Protein AF-A0A532U1Q2-F1 (afdb_monomer_lite)

Sequence (65 aa):
MSTAPDSVKQKLLEILEEAIEQERLSQQRYALGASLATDPAVEEMLLRRWRTRVHCTLTGSALPV

Radius of gyration: 17.02 Å; chains: 1; bounding box: 35×16×54 Å

pLDDT: mean 82.26, std 10.13, range [48.34, 93.31]

Secondary structure (DSSP, 8-state):
--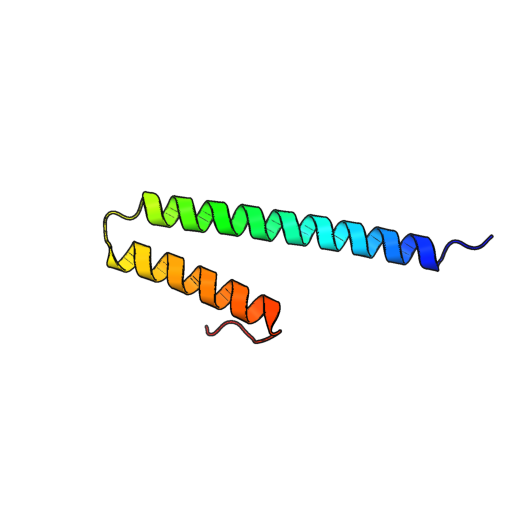-HHHHHHHHHHHHHHHHHHHHHHHHHHHHHHHHH-SSHHHHHHHHHHHHHHHHHHHHTPPPP-

Structure (mmCIF, N/CA/C/O backbone):
data_AF-A0A532U1Q2-F1
#
_entry.id   AF-A0A532U1Q2-F1
#
loop_
_atom_site.group_PDB
_atom_site.id
_atom_site.type_symbol
_atom_site.label_atom_id
_atom_site.label_alt_id
_atom_site.label_comp_id
_atom_site.label_asym_id
_atom_site.label_entity_id
_atom_site.label_seq_id
_atom_site.pdbx_PDB_ins_code
_atom_site.Cartn_x
_atom_site.Cartn_y
_atom_site.Cartn_z
_atom_site.occupancy
_atom_site.B_iso_or_equiv
_atom_site.auth_seq_id
_atom_site.auth_comp_id
_atom_site.auth_asym_id
_atom_site.auth_atom_id
_atom_site.pdbx_PDB_model_num
ATOM 1 N N . MET A 1 1 ? -18.538 2.218 36.037 1.00 48.34 1 MET A N 1
ATOM 2 C CA . MET A 1 1 ? -18.365 1.060 35.135 1.00 48.34 1 MET A CA 1
ATOM 3 C C . MET A 1 1 ? -19.095 1.357 33.835 1.00 48.34 1 MET A C 1
ATOM 5 O O . MET A 1 1 ? -20.313 1.304 33.814 1.00 48.34 1 MET A O 1
ATOM 9 N N . SER A 1 2 ? -18.369 1.759 32.795 1.00 51.94 2 SER A N 1
ATOM 10 C CA . SER A 1 2 ? -18.865 1.837 31.415 1.00 51.94 2 SER A CA 1
ATOM 11 C C . SER A 1 2 ? -17.626 1.872 30.519 1.00 51.94 2 SER A C 1
ATOM 13 O O . SER A 1 2 ? -16.987 2.909 30.419 1.00 51.94 2 SER A O 1
ATOM 15 N N . THR A 1 3 ? -17.171 0.719 30.021 1.00 58.03 3 THR A N 1
ATOM 16 C CA . THR A 1 3 ? -15.839 0.589 29.379 1.00 58.03 3 THR A CA 1
ATOM 17 C C . THR A 1 3 ? -15.860 -0.178 28.051 1.00 58.03 3 THR A C 1
ATOM 19 O O . THR A 1 3 ? -14.812 -0.486 27.485 1.00 58.03 3 THR A O 1
ATOM 22 N N . ALA A 1 4 ? -17.042 -0.489 27.516 1.00 60.19 4 ALA A N 1
ATOM 23 C CA . ALA A 1 4 ? -17.175 -1.199 26.242 1.00 60.19 4 ALA A CA 1
ATOM 24 C C . ALA A 1 4 ? -17.105 -0.286 24.995 1.00 60.19 4 ALA A C 1
ATOM 26 O O . ALA A 1 4 ? -16.395 -0.640 24.057 1.00 60.19 4 ALA A O 1
ATOM 27 N N . PRO A 1 5 ? -17.762 0.892 24.943 1.00 61.91 5 PRO A N 1
ATOM 28 C CA . PRO A 1 5 ? -17.728 1.724 23.739 1.00 61.91 5 PRO A CA 1
ATOM 29 C C . PRO A 1 5 ? -16.370 2.405 23.524 1.00 61.91 5 PRO A C 1
ATOM 31 O O . PRO A 1 5 ? -15.924 2.535 22.386 1.00 61.91 5 PRO A O 1
ATOM 34 N N . ASP A 1 6 ? -15.696 2.811 24.603 1.00 73.62 6 ASP A N 1
ATOM 35 C CA . ASP A 1 6 ? -14.413 3.521 24.511 1.00 73.62 6 ASP A CA 1
ATOM 36 C C . ASP A 1 6 ? -13.259 2.590 24.119 1.00 73.62 6 ASP A C 1
ATOM 38 O O . ASP A 1 6 ? -12.396 2.980 23.337 1.00 73.62 6 ASP A O 1
ATOM 42 N N . SER A 1 7 ? -13.298 1.321 24.542 1.00 81.44 7 SER A N 1
ATOM 43 C CA . SER A 1 7 ? -12.306 0.320 24.126 1.00 81.44 7 SER A CA 1
ATOM 44 C C . SER A 1 7 ? -12.452 -0.093 22.658 1.00 81.44 7 SER A C 1
ATOM 46 O O . SER A 1 7 ? -11.450 -0.346 21.991 1.00 81.44 7 SER A O 1
ATOM 48 N N . VAL A 1 8 ? -13.676 -0.124 22.117 1.00 88.00 8 VAL A N 1
ATOM 49 C CA . VAL A 1 8 ? -13.902 -0.365 20.680 1.00 88.00 8 VAL A CA 1
ATOM 50 C C . VAL A 1 8 ? -13.403 0.813 19.847 1.00 88.00 8 VAL A C 1
ATOM 52 O O . VAL A 1 8 ? -12.717 0.602 18.850 1.00 88.00 8 VAL A O 1
ATOM 55 N N . LYS A 1 9 ? -13.691 2.051 20.265 1.00 88.00 9 LYS A N 1
ATOM 56 C CA . LYS A 1 9 ? -13.180 3.251 19.585 1.00 88.00 9 LYS A CA 1
ATOM 57 C C . LYS A 1 9 ? -11.655 3.287 19.565 1.00 88.00 9 LYS A C 1
ATOM 59 O O . LYS A 1 9 ? -11.083 3.578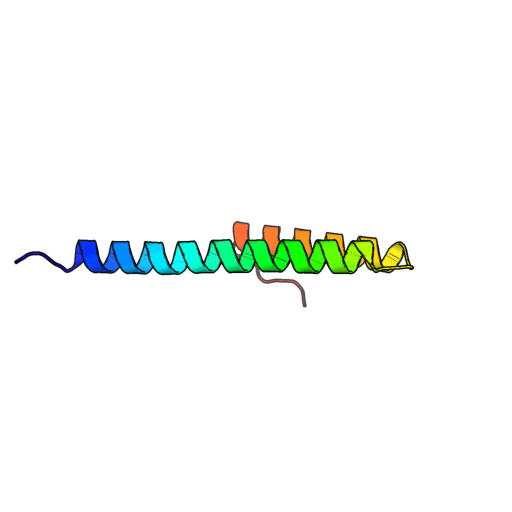 18.523 1.00 88.00 9 LYS A O 1
ATOM 64 N N . GLN A 1 10 ? -11.011 2.956 20.681 1.00 91.69 10 GLN A N 1
ATOM 65 C CA . GLN A 1 10 ? -9.553 2.944 20.772 1.00 91.69 10 GLN A CA 1
ATOM 66 C C . GLN A 1 10 ? -8.926 1.910 19.828 1.00 91.69 10 GLN A C 1
ATOM 68 O O . GLN A 1 10 ? -8.022 2.248 19.075 1.00 91.69 10 GLN A O 1
ATOM 73 N N . LYS A 1 11 ? -9.488 0.698 19.758 1.00 91.00 11 LYS A N 1
ATOM 74 C CA . LYS A 1 11 ? -9.054 -0.317 18.783 1.00 91.00 11 LYS A CA 1
ATOM 75 C C . LYS A 1 11 ? -9.255 0.122 17.334 1.00 91.00 11 LYS A C 1
ATOM 77 O O . LYS A 1 11 ? -8.420 -0.165 16.486 1.00 91.00 11 LYS A O 1
ATOM 82 N N . LEU A 1 12 ? -10.363 0.801 17.031 1.00 91.31 12 LEU A N 1
ATOM 83 C CA . LEU A 1 12 ? -10.591 1.339 15.688 1.00 91.31 12 LEU A CA 1
ATOM 84 C C . LEU A 1 12 ? -9.565 2.419 15.333 1.00 91.31 12 LEU A C 1
ATOM 86 O O . LEU A 1 12 ? -9.115 2.455 14.194 1.00 91.31 12 LEU A O 1
ATOM 90 N N . LEU A 1 13 ? -9.181 3.267 16.290 1.00 92.62 13 LEU A N 1
ATOM 91 C CA . LEU A 1 13 ? -8.125 4.260 16.091 1.00 92.62 13 LEU A CA 1
ATOM 92 C C . LEU A 1 13 ? -6.770 3.594 15.833 1.00 92.62 13 LEU A C 1
ATOM 94 O O . LEU A 1 13 ? -6.120 3.954 14.862 1.00 92.62 13 LEU A O 1
ATOM 98 N N . GLU A 1 14 ? -6.398 2.579 16.616 1.00 92.44 14 GLU A N 1
ATOM 99 C CA . GLU A 1 14 ? -5.157 1.815 16.407 1.00 92.44 14 GLU A CA 1
ATOM 100 C C . GLU A 1 14 ? -5.112 1.174 15.007 1.00 92.44 14 GLU A C 1
ATOM 102 O O . GLU A 1 14 ? -4.118 1.296 14.293 1.00 92.44 14 GLU A O 1
ATOM 107 N N . ILE A 1 15 ? -6.216 0.557 14.569 1.00 92.50 15 ILE A N 1
ATOM 108 C CA . ILE A 1 15 ? -6.327 -0.034 13.224 1.00 92.50 15 ILE A CA 1
ATOM 109 C C . ILE A 1 15 ? -6.221 1.041 12.132 1.00 92.50 15 ILE A C 1
ATOM 111 O O . ILE A 1 15 ? -5.601 0.811 11.093 1.00 92.50 15 ILE A O 1
ATOM 115 N N . LEU A 1 16 ? -6.829 2.213 12.339 1.00 90.00 16 LEU A N 1
ATOM 116 C CA . LEU A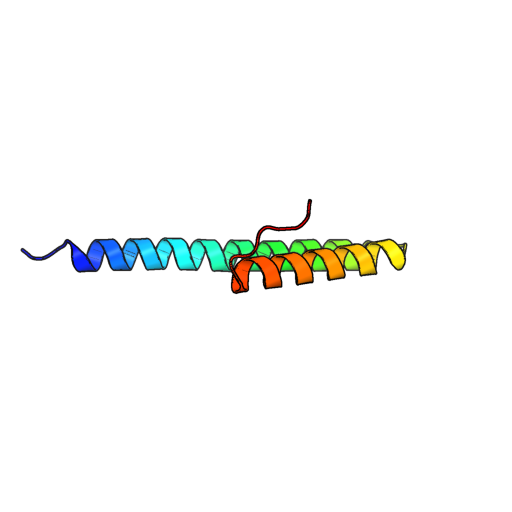 1 16 ? -6.749 3.325 11.390 1.00 90.00 16 LEU A CA 1
ATOM 117 C C . LEU A 1 16 ? -5.327 3.884 11.295 1.00 90.00 16 LEU A C 1
ATOM 119 O O . LEU A 1 16 ? -4.855 4.142 10.189 1.00 90.00 16 LEU A O 1
ATOM 123 N N . GLU A 1 17 ? -4.637 4.042 12.422 1.00 93.25 17 GLU A N 1
ATOM 124 C CA . GLU A 1 17 ? -3.239 4.479 12.463 1.00 93.25 17 GLU A CA 1
ATOM 125 C C . GLU A 1 17 ? -2.326 3.487 11.734 1.00 93.25 17 GLU A C 1
ATOM 127 O O . GLU A 1 17 ? -1.518 3.893 10.895 1.00 93.25 17 GLU A O 1
ATOM 132 N N . GLU A 1 18 ? -2.507 2.184 11.968 1.00 93.31 18 GLU A N 1
ATOM 133 C CA . GLU A 1 18 ? -1.761 1.142 11.263 1.00 93.31 18 GLU A CA 1
ATOM 134 C C . GLU A 1 18 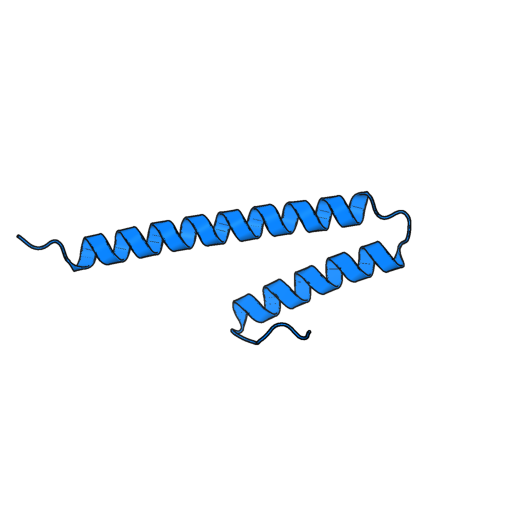? -2.036 1.171 9.752 1.00 93.31 18 GLU A C 1
ATOM 136 O O . GLU A 1 18 ? -1.104 1.109 8.945 1.00 93.31 18 GLU A O 1
ATOM 141 N N . ALA A 1 19 ? -3.297 1.333 9.341 1.00 88.19 19 ALA A N 1
ATOM 142 C CA . ALA A 1 19 ? -3.665 1.429 7.930 1.00 88.19 19 ALA A CA 1
ATOM 143 C C . ALA A 1 19 ? -3.046 2.660 7.242 1.00 88.19 19 ALA A C 1
ATOM 145 O O . ALA A 1 19 ? -2.574 2.557 6.105 1.00 88.19 19 ALA A O 1
ATOM 146 N N . ILE A 1 20 ? -3.007 3.808 7.928 1.00 89.44 20 ILE A N 1
ATOM 147 C CA . ILE A 1 20 ? -2.370 5.034 7.428 1.00 89.44 20 ILE A CA 1
ATOM 148 C C . ILE A 1 20 ? -0.867 4.812 7.231 1.00 89.44 20 ILE A C 1
ATOM 150 O O . ILE A 1 20 ? -0.328 5.166 6.179 1.00 89.44 20 ILE A O 1
ATOM 154 N N . GLU A 1 21 ? -0.188 4.193 8.198 1.00 93.25 21 GLU A N 1
ATOM 155 C CA . GLU A 1 21 ? 1.249 3.931 8.092 1.00 93.25 21 GLU A CA 1
ATOM 156 C C . GLU A 1 21 ? 1.560 2.920 6.974 1.00 93.25 21 GLU A C 1
ATOM 158 O O . GLU A 1 21 ? 2.484 3.126 6.184 1.00 93.25 21 GLU A O 1
ATOM 163 N N . GLN A 1 22 ? 0.749 1.870 6.817 1.00 88.56 22 GLN A N 1
ATOM 164 C CA . GLN A 1 22 ? 0.892 0.920 5.707 1.00 88.56 22 GLN A CA 1
ATOM 165 C C . GLN A 1 22 ? 0.715 1.587 4.335 1.00 88.56 22 GLN A C 1
ATOM 167 O O . GLN A 1 22 ? 1.440 1.260 3.387 1.00 88.56 22 GLN A O 1
ATOM 172 N N . GLU A 1 23 ? -0.217 2.534 4.205 1.00 87.94 23 GLU A N 1
ATOM 173 C CA . GLU A 1 23 ? -0.395 3.293 2.966 1.00 87.94 23 GLU A CA 1
ATOM 174 C C . GLU A 1 23 ? 0.795 4.226 2.705 1.00 87.94 23 GLU A C 1
ATOM 176 O O . GLU A 1 23 ? 1.304 4.282 1.584 1.00 87.94 23 GLU A O 1
ATOM 181 N N . ARG A 1 24 ? 1.324 4.882 3.742 1.00 90.06 24 ARG A N 1
ATOM 182 C CA . ARG A 1 24 ? 2.530 5.713 3.632 1.00 90.06 24 ARG A CA 1
ATOM 183 C C . ARG A 1 24 ? 3.747 4.903 3.174 1.00 90.06 24 ARG A C 1
ATOM 185 O O . ARG A 1 24 ? 4.453 5.317 2.253 1.00 90.06 24 ARG A O 1
ATOM 192 N N . LEU A 1 25 ? 3.980 3.733 3.768 1.00 92.00 25 LEU A N 1
ATOM 193 C CA . LEU A 1 25 ? 5.067 2.831 3.371 1.00 92.00 25 LEU A CA 1
ATOM 194 C C . LEU A 1 25 ? 4.882 2.317 1.938 1.00 92.00 25 LEU A C 1
ATOM 196 O O . LEU A 1 25 ? 5.846 2.214 1.178 1.00 92.00 25 LEU A O 1
ATOM 200 N N . SER A 1 26 ? 3.643 2.011 1.545 1.00 87.38 26 SER A N 1
ATOM 201 C CA . SER A 1 26 ? 3.297 1.641 0.170 1.00 87.38 26 SER A CA 1
ATOM 202 C C . SER A 1 26 ? 3.682 2.749 -0.816 1.00 87.38 26 SER A C 1
ATOM 204 O O . SER A 1 26 ? 4.390 2.480 -1.787 1.00 87.38 26 SER A O 1
ATOM 206 N N . GLN A 1 27 ? 3.298 3.997 -0.534 1.00 85.88 27 GLN A N 1
ATOM 207 C CA . GLN A 1 27 ? 3.645 5.159 -1.357 1.00 85.88 27 GLN A CA 1
ATOM 208 C C . GLN A 1 27 ? 5.158 5.329 -1.506 1.00 85.88 27 GLN A C 1
ATOM 210 O O . GLN A 1 27 ? 5.649 5.488 -2.622 1.00 85.88 27 GLN A O 1
ATOM 215 N N . GLN A 1 28 ? 5.908 5.222 -0.405 1.00 90.00 28 GLN A N 1
ATOM 216 C CA . GLN A 1 28 ? 7.371 5.309 -0.435 1.00 90.00 28 GLN A CA 1
ATOM 217 C C . GLN A 1 28 ? 8.000 4.216 -1.305 1.00 90.00 28 GLN A C 1
ATOM 219 O O . GLN A 1 28 ? 8.907 4.503 -2.083 1.00 90.00 28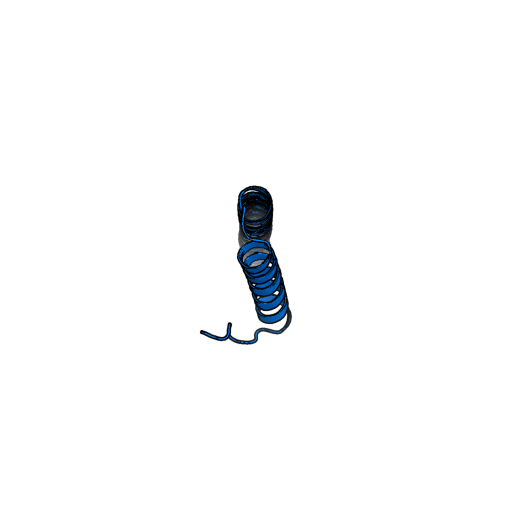 GLN A O 1
ATOM 224 N N . ARG A 1 29 ? 7.507 2.973 -1.224 1.00 89.25 29 ARG A N 1
ATOM 225 C CA . ARG A 1 29 ? 8.007 1.857 -2.045 1.00 89.25 29 ARG A CA 1
ATOM 226 C C . ARG A 1 29 ? 7.752 2.076 -3.531 1.00 89.25 29 ARG A C 1
ATOM 228 O O . ARG A 1 29 ? 8.651 1.835 -4.331 1.00 89.25 29 ARG A O 1
ATOM 235 N N . TYR A 1 30 ? 6.558 2.537 -3.902 1.00 83.88 30 TYR A N 1
ATOM 236 C CA . TYR A 1 30 ? 6.242 2.820 -5.303 1.00 83.88 30 TYR A CA 1
ATOM 237 C C . TYR A 1 30 ? 7.041 4.006 -5.844 1.00 83.88 30 TYR A C 1
ATOM 239 O O . TYR A 1 30 ? 7.560 3.913 -6.951 1.00 83.88 30 TYR A O 1
ATOM 247 N N . ALA A 1 31 ? 7.202 5.076 -5.063 1.00 80.12 31 ALA A N 1
ATOM 248 C CA . ALA A 1 31 ? 8.01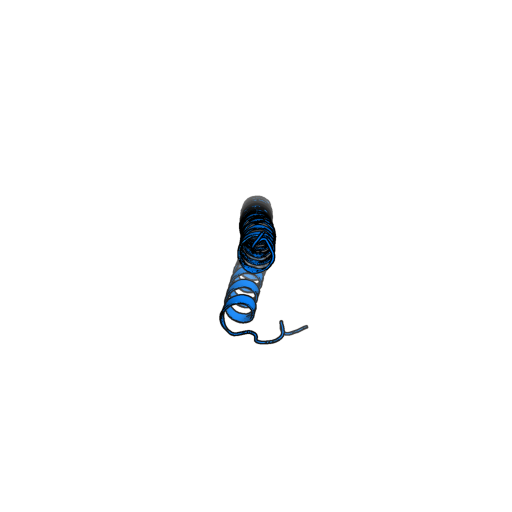8 6.225 -5.451 1.00 80.12 31 ALA A CA 1
ATOM 249 C C . ALA A 1 31 ? 9.499 5.849 -5.616 1.00 80.12 31 ALA A C 1
ATOM 251 O O . ALA A 1 31 ? 10.121 6.215 -6.611 1.00 80.12 31 ALA A O 1
ATOM 252 N N . LEU A 1 32 ? 10.050 5.066 -4.683 1.00 84.50 32 LEU A N 1
ATOM 253 C CA . LEU A 1 32 ? 11.420 4.571 -4.785 1.00 84.50 32 LEU A CA 1
ATOM 254 C C . LEU A 1 32 ? 11.583 3.658 -6.006 1.00 84.50 32 LEU A C 1
ATOM 256 O O . LEU A 1 32 ? 12.497 3.863 -6.797 1.00 84.50 32 LEU A O 1
ATOM 260 N N . GLY A 1 33 ? 10.677 2.695 -6.197 1.00 83.00 33 GLY A N 1
ATOM 261 C CA . GLY A 1 33 ? 10.692 1.803 -7.357 1.00 83.00 33 GLY A CA 1
ATOM 262 C C . GLY A 1 33 ? 10.602 2.555 -8.686 1.00 83.00 33 GLY A C 1
ATOM 263 O O . GLY A 1 33 ? 11.333 2.221 -9.609 1.00 83.00 33 GLY A O 1
ATOM 264 N N . ALA A 1 34 ? 9.769 3.596 -8.759 1.00 76.44 34 ALA A N 1
ATOM 265 C CA . ALA A 1 34 ? 9.677 4.487 -9.912 1.00 76.44 34 ALA A CA 1
ATOM 266 C C . ALA A 1 34 ? 10.998 5.240 -10.154 1.00 76.44 34 ALA A C 1
ATOM 268 O O . ALA A 1 34 ? 11.519 5.212 -11.259 1.00 76.44 34 ALA A O 1
ATOM 269 N N . SER A 1 35 ? 11.600 5.825 -9.112 1.00 78.06 35 SER A N 1
ATOM 270 C CA . SER A 1 35 ? 12.873 6.556 -9.235 1.00 78.06 35 SER A CA 1
ATOM 271 C C . SER A 1 35 ? 14.079 5.682 -9.600 1.00 78.06 35 SER A C 1
ATOM 273 O O . SER A 1 35 ? 15.050 6.177 -10.167 1.00 78.06 35 SER A O 1
ATOM 275 N N . LEU A 1 36 ? 14.035 4.392 -9.254 1.00 82.12 36 LEU A N 1
ATOM 276 C CA . LEU A 1 36 ? 15.077 3.413 -9.570 1.00 82.12 36 LEU A CA 1
ATOM 277 C C . LEU A 1 36 ? 14.830 2.702 -10.906 1.00 82.12 36 LEU A C 1
ATOM 279 O O . LEU A 1 36 ? 15.726 2.014 -11.400 1.00 82.12 36 LEU A O 1
ATOM 283 N N . ALA A 1 37 ? 13.633 2.830 -11.481 1.00 80.50 37 ALA A N 1
ATOM 284 C CA . ALA A 1 37 ? 13.324 2.257 -12.776 1.00 80.50 37 ALA A CA 1
ATOM 285 C C . ALA A 1 37 ? 14.108 3.011 -13.856 1.00 80.50 37 ALA A C 1
ATOM 287 O O . ALA A 1 37 ? 13.933 4.205 -14.069 1.00 80.50 37 ALA A O 1
ATOM 288 N N . THR A 1 38 ? 14.988 2.298 -14.552 1.00 76.06 38 THR A N 1
ATOM 289 C CA . THR A 1 38 ? 15.693 2.818 -15.733 1.00 76.06 38 THR A CA 1
ATOM 290 C C . THR A 1 38 ? 14.845 2.726 -17.001 1.00 76.06 38 THR A C 1
ATOM 292 O O . THR A 1 38 ? 15.160 3.374 -17.996 1.00 76.06 38 THR A O 1
ATOM 295 N N . ASP A 1 39 ? 13.775 1.929 -16.962 1.00 85.56 39 ASP A N 1
ATOM 296 C CA . ASP A 1 39 ? 12.806 1.762 -18.039 1.00 85.56 39 ASP A CA 1
ATOM 297 C C . ASP A 1 39 ? 11.530 2.577 -17.732 1.00 85.56 39 ASP A C 1
ATOM 299 O O . ASP A 1 39 ? 10.825 2.261 -16.763 1.00 85.56 39 ASP A O 1
ATOM 303 N N . PRO A 1 40 ? 11.189 3.584 -18.560 1.00 83.06 40 PRO A N 1
ATOM 304 C CA . PRO A 1 40 ? 9.968 4.377 -18.410 1.00 83.06 40 PRO A CA 1
ATOM 305 C C . PRO A 1 40 ? 8.676 3.543 -18.375 1.00 83.06 40 PRO A C 1
ATOM 307 O O . PRO A 1 40 ? 7.708 3.925 -17.716 1.00 83.06 40 PRO A O 1
ATOM 310 N N . ALA A 1 41 ? 8.640 2.385 -19.044 1.00 83.38 41 ALA A N 1
ATOM 311 C CA . ALA A 1 41 ? 7.479 1.498 -19.024 1.00 83.38 41 ALA A CA 1
ATOM 312 C C . ALA A 1 41 ? 7.292 0.831 -17.650 1.00 83.38 41 ALA A C 1
ATOM 314 O O . ALA A 1 41 ? 6.161 0.623 -17.202 1.00 83.38 41 ALA A O 1
ATOM 315 N N . VAL A 1 42 ? 8.391 0.526 -16.952 1.00 83.38 42 VAL A N 1
ATOM 316 C CA . VAL A 1 42 ? 8.362 -0.030 -15.590 1.00 83.38 42 VAL A CA 1
ATOM 317 C C . VAL A 1 42 ? 7.937 1.039 -14.585 1.00 83.38 42 VAL A C 1
ATOM 319 O O . VAL A 1 42 ? 7.127 0.752 -13.701 1.00 83.38 42 VAL A O 1
ATOM 322 N N . GLU A 1 43 ? 8.416 2.274 -14.747 1.00 84.00 43 GLU A N 1
ATOM 323 C CA . GLU A 1 43 ? 7.981 3.423 -13.946 1.00 84.00 43 GLU A CA 1
ATOM 324 C C . GLU A 1 43 ? 6.461 3.634 -14.056 1.00 84.00 43 GLU A C 1
ATOM 326 O O . GLU A 1 43 ? 5.746 3.669 -13.047 1.00 84.00 43 GLU A O 1
ATOM 331 N N . GLU A 1 44 ? 5.938 3.690 -15.286 1.00 85.00 44 GLU A N 1
ATOM 332 C CA . GLU A 1 44 ? 4.509 3.880 -15.527 1.00 85.00 44 GLU A CA 1
ATOM 333 C C . GLU A 1 44 ? 3.675 2.712 -14.976 1.00 85.00 44 GLU A C 1
ATOM 335 O O . GLU A 1 44 ? 2.623 2.928 -14.362 1.00 85.00 44 GLU A O 1
ATOM 340 N N . MET A 1 45 ? 4.149 1.471 -15.131 1.00 88.25 45 MET A N 1
ATOM 341 C CA . MET A 1 45 ? 3.498 0.284 -14.571 1.00 88.25 45 MET A CA 1
ATOM 342 C C . MET A 1 45 ? 3.391 0.362 -13.040 1.00 88.25 45 MET A C 1
ATOM 344 O O . MET A 1 45 ? 2.325 0.078 -12.485 1.00 88.25 45 MET A O 1
ATOM 348 N N . LEU A 1 46 ? 4.463 0.764 -12.349 1.00 84.56 46 LEU A N 1
ATOM 349 C CA . LEU A 1 46 ? 4.479 0.906 -10.891 1.00 84.56 46 LEU A CA 1
ATOM 350 C C . LEU A 1 46 ? 3.496 1.985 -10.418 1.00 84.56 46 LEU A C 1
ATOM 352 O O . LEU A 1 46 ? 2.706 1.738 -9.502 1.00 84.56 46 LEU A O 1
ATOM 356 N N . LEU A 1 47 ? 3.475 3.145 -11.082 1.00 82.56 47 LEU A N 1
ATOM 357 C CA . LEU A 1 47 ? 2.536 4.226 -10.772 1.00 82.56 47 LEU A CA 1
ATOM 358 C C . LEU A 1 47 ? 1.078 3.814 -11.018 1.00 82.56 47 LEU A C 1
ATOM 360 O O . LEU A 1 47 ? 0.209 4.094 -10.186 1.00 82.56 47 LEU A O 1
ATOM 364 N N . ARG A 1 48 ? 0.791 3.122 -12.130 1.00 86.88 48 ARG A N 1
ATOM 365 C CA . ARG A 1 48 ? -0.553 2.595 -12.425 1.00 86.88 48 ARG A CA 1
ATOM 366 C C . ARG A 1 48 ? -1.001 1.595 -11.364 1.00 86.88 48 ARG A C 1
ATOM 368 O O . ARG A 1 48 ? -2.113 1.719 -10.858 1.00 86.88 48 ARG A O 1
ATOM 375 N N . ARG A 1 49 ? -0.132 0.659 -10.972 1.00 86.38 49 ARG A N 1
ATOM 376 C CA . ARG A 1 49 ? -0.445 -0.351 -9.950 1.00 86.38 49 ARG A CA 1
ATOM 377 C C . ARG A 1 49 ? -0.787 0.282 -8.601 1.00 86.38 49 ARG A C 1
ATOM 379 O O . ARG A 1 49 ? -1.744 -0.147 -7.956 1.00 86.38 49 ARG A O 1
ATOM 386 N N . TRP A 1 50 ? -0.059 1.323 -8.196 1.00 85.38 50 TRP A N 1
ATOM 387 C CA . TRP A 1 50 ? -0.388 2.078 -6.987 1.00 85.38 50 TRP A CA 1
ATOM 388 C C . TRP A 1 50 ? -1.757 2.763 -7.091 1.00 85.38 50 TRP A C 1
ATOM 390 O O . TRP A 1 50 ? -2.590 2.581 -6.205 1.00 85.38 50 TRP A O 1
ATOM 400 N N . ARG A 1 51 ? -2.041 3.469 -8.195 1.00 87.44 51 ARG A N 1
ATOM 401 C CA . ARG A 1 51 ? -3.346 4.126 -8.409 1.00 87.44 51 ARG A CA 1
ATOM 402 C C . ARG A 1 51 ? -4.508 3.136 -8.368 1.00 87.44 51 ARG A C 1
ATOM 404 O O . ARG A 1 51 ? -5.507 3.410 -7.707 1.00 87.44 51 ARG A O 1
ATOM 411 N N . THR A 1 52 ? -4.374 1.985 -9.028 1.00 87.00 52 THR A N 1
ATOM 412 C CA . THR A 1 52 ? -5.392 0.926 -9.002 1.00 87.00 52 THR A CA 1
ATOM 413 C C . THR A 1 52 ? -5.608 0.410 -7.587 1.00 87.00 52 THR A C 1
ATOM 415 O O . THR A 1 52 ? -6.749 0.287 -7.156 1.00 87.00 52 THR A O 1
ATOM 418 N N . ARG A 1 53 ? -4.533 0.183 -6.824 1.00 85.19 53 ARG A N 1
ATOM 419 C CA . ARG A 1 53 ? -4.638 -0.223 -5.419 1.00 85.19 53 ARG A CA 1
ATOM 420 C C . ARG A 1 53 ? -5.380 0.802 -4.573 1.00 85.19 53 ARG A C 1
ATOM 422 O O . ARG A 1 53 ? -6.310 0.416 -3.877 1.00 85.19 53 ARG A O 1
ATOM 429 N N . VAL A 1 54 ? -5.016 2.080 -4.656 1.00 84.25 54 VAL A N 1
ATOM 430 C CA . VAL A 1 54 ? -5.695 3.151 -3.910 1.00 84.25 54 VAL A CA 1
ATOM 431 C C . VAL A 1 54 ? -7.178 3.210 -4.279 1.00 84.25 54 VAL A C 1
ATOM 433 O O . VAL A 1 54 ? -8.032 3.253 -3.398 1.00 84.25 54 VAL A O 1
ATOM 436 N N . HIS A 1 55 ? -7.500 3.146 -5.572 1.00 84.81 55 HIS A N 1
ATOM 437 C CA . HIS A 1 55 ? -8.883 3.145 -6.042 1.00 84.81 55 HIS A CA 1
ATOM 438 C C . HIS A 1 55 ? -9.683 1.946 -5.511 1.00 84.81 55 HIS A C 1
ATOM 440 O O . HIS A 1 55 ? -10.793 2.124 -5.009 1.00 84.81 55 HIS A O 1
ATOM 446 N N . CYS A 1 56 ? -9.119 0.739 -5.569 1.00 82.81 56 CYS A N 1
ATOM 447 C CA . CYS A 1 56 ? -9.725 -0.477 -5.027 1.00 82.81 56 CYS A CA 1
ATOM 448 C C . CYS A 1 56 ? -9.957 -0.371 -3.512 1.00 82.81 56 CYS A C 1
ATOM 450 O O . CYS A 1 56 ? -11.058 -0.654 -3.052 1.00 82.81 56 CYS A O 1
ATOM 452 N N . THR A 1 57 ? -8.980 0.131 -2.748 1.00 82.50 57 THR A N 1
ATOM 453 C CA . THR A 1 57 ? -9.130 0.373 -1.302 1.00 82.50 57 THR A CA 1
ATOM 454 C C . THR A 1 57 ? -10.261 1.361 -1.003 1.00 82.50 57 THR A C 1
ATOM 456 O O . THR A 1 57 ? -11.077 1.104 -0.123 1.00 82.50 57 THR A O 1
ATOM 459 N N . LEU A 1 58 ? -10.345 2.472 -1.743 1.00 80.38 58 LEU A N 1
ATOM 460 C CA . LEU A 1 58 ? -11.369 3.504 -1.532 1.00 80.38 58 LEU A CA 1
ATOM 461 C C . LEU A 1 58 ? -12.778 3.047 -1.926 1.00 80.38 58 LEU A C 1
ATOM 463 O O . LEU A 1 58 ? -13.757 3.485 -1.329 1.00 80.38 58 LEU A O 1
ATOM 467 N N . THR A 1 59 ? -12.888 2.193 -2.943 1.00 82.81 59 THR A N 1
ATOM 468 C CA . THR A 1 59 ? -14.178 1.714 -3.467 1.00 82.81 59 THR A CA 1
ATOM 469 C C . THR A 1 59 ? -14.612 0.373 -2.877 1.00 82.81 59 THR A C 1
ATOM 471 O O . THR A 1 59 ? -15.722 -0.074 -3.148 1.00 82.81 59 THR A O 1
ATOM 474 N N . GLY A 1 60 ? -13.751 -0.289 -2.096 1.00 79.88 60 GLY A N 1
ATOM 475 C CA . GLY A 1 60 ? -13.968 -1.661 -1.630 1.00 79.88 60 GLY A CA 1
ATOM 476 C C . GLY A 1 60 ? -13.923 -2.708 -2.752 1.00 79.88 60 GLY A C 1
ATOM 477 O O . GLY A 1 60 ? -14.344 -3.845 -2.546 1.00 79.88 60 GLY A O 1
ATOM 478 N N . SER A 1 61 ? -13.438 -2.337 -3.940 1.00 77.56 61 SER A N 1
ATOM 479 C CA . SER A 1 61 ? -13.337 -3.233 -5.094 1.00 77.56 61 SER A CA 1
ATOM 480 C C . SER A 1 61 ? -12.132 -4.160 -4.952 1.00 77.56 61 SER A C 1
ATOM 482 O O . SER A 1 61 ? -11.081 -3.755 -4.456 1.00 77.56 61 SER A O 1
ATOM 484 N N . ALA A 1 62 ? -12.241 -5.398 -5.435 1.00 76.38 62 ALA A N 1
ATOM 485 C CA . ALA A 1 62 ? -11.091 -6.295 -5.491 1.00 76.38 62 ALA A CA 1
ATOM 486 C C . ALA A 1 62 ? -10.000 -5.723 -6.415 1.00 76.38 62 ALA A C 1
ATOM 488 O O . ALA A 1 62 ? -10.296 -5.133 -7.456 1.00 76.38 62 ALA A O 1
ATOM 489 N N . LEU A 1 63 ? -8.735 -5.905 -6.035 1.00 72.12 63 LEU A N 1
ATOM 490 C CA . LEU A 1 63 ? -7.609 -5.634 -6.925 1.00 72.12 63 LEU A CA 1
ATOM 491 C C . LEU A 1 63 ? -7.676 -6.599 -8.121 1.00 72.12 63 LEU A C 1
ATOM 493 O O . LEU A 1 63 ? -7.758 -7.808 -7.887 1.00 72.12 63 LEU A O 1
ATOM 497 N N . PRO A 1 64 ? -7.633 -6.114 -9.375 1.00 64.19 64 PRO A N 1
ATOM 498 C CA . PRO A 1 64 ? -7.470 -7.000 -10.520 1.00 64.19 64 PRO A CA 1
ATOM 499 C C . PRO A 1 64 ? -6.114 -7.711 -10.398 1.00 64.19 64 PRO A C 1
ATOM 501 O O . PRO A 1 64 ? -5.094 -7.055 -10.160 1.00 64.19 64 PRO A O 1
ATOM 504 N N . VAL A 1 65 ? -6.148 -9.046 -10.476 1.00 55.16 65 VAL A N 1
ATOM 505 C CA . VAL A 1 65 ? -4.977 -9.938 -10.393 1.00 55.16 65 VAL A CA 1
ATOM 506 C C . VAL A 1 65 ? -4.158 -9.852 -11.671 1.00 55.16 65 VAL A C 1
ATOM 508 O O . VAL A 1 65 ? -4.778 -9.912 -12.756 1.00 55.16 65 VAL A O 1
#

Foldseek 3Di:
DDPPPVVVVVVVVVVVVVVVVVLVVLVVVLVVQLVPDPDPVSNVVSVVQNVQVVVCVVVVHDRDD